Protein 6RK1 (pdb70)

Solvent-accessible surface area: 6864 Å² total; per-residue (Å²): 193,72,117,91,93,41,71,160,97,54,90,31,81,116,90,44,13,68,4,71,15,44,52,55,6,10,149,28,135,86,37,101,101,34,130,29,21,82,58,29,79,81,138,67,56,216,194,74,135,91,87,35,49,161,100,51,92,30,81,121,82,42,5,55,5,74,13,44,56,43,6,12,162,27,130,120,39,104,98,36,125,28,32,73,51,27,86,84,127,80,43,216

B-factor: mean 27.64, std 11.46, range [12.45, 62.62]

GO terms:
  GO:0010468 regulation of gene expression (P, IDA)
  GO:0005576 extracellular region (C, IDA)
  GO:0005737 cytoplasm (C, IDA)
  GO:0005921 gap junction (C, IDA)
  GO:0005737 cytoplasm (C, EXP)
  GO:0002062 chondrocyte differentiation (P, IMP)
  GO:1904057 negative regulation of sensory perception of pain (P, IMP)
  GO:0043025 neuronal cell body (C, IDA)
  GO:0030424 axon (C, IDA)
  GO:0030425 dendrite (C, IDA)
  GO:0031012 extracellular matrix (C, IDA)
  GO:0021549 cerebellum development (P, IEP)
  GO:0008083 growth factor activity (F, TAS)

Organism: Rattus norvegicus (NCBI:txid10116)

Structure (mmCIF, N/CA/C/O backbone):
data_6RK1
#
_entry.id   6RK1
#
_cell.length_a   52.860
_cell.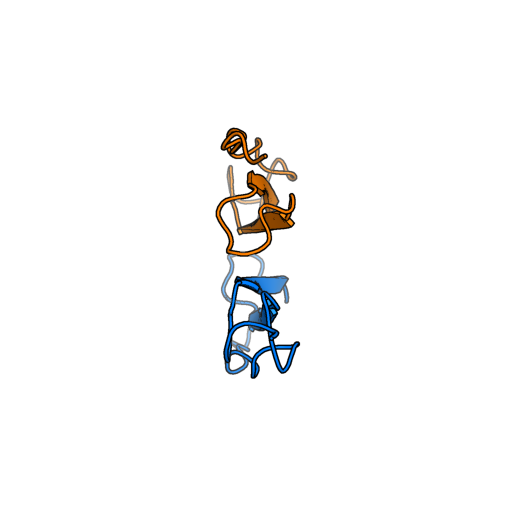length_b   52.860
_cell.length_c   102.390
_cell.angle_alpha   90.00
_cell.angle_beta   90.00
_cell.angle_gamma   120.00
#
_symmetry.space_group_name_H-M   'P 31 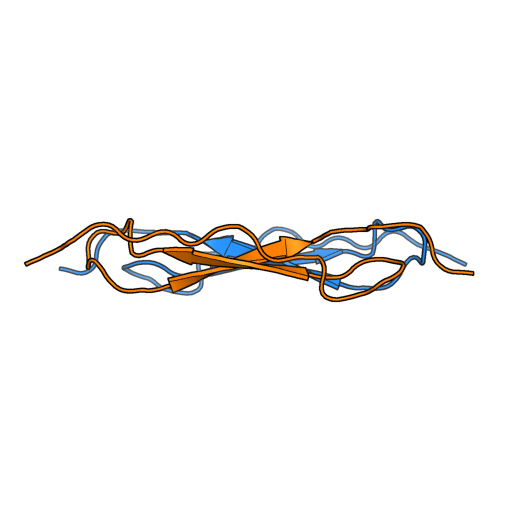2 1'
#
loop_
_entity.id
_entity.type
_entity.pdbx_description
1 polymer 'CCN family member 3'
2 non-polymer GLYCEROL
3 non-polymer 'SODIUM ION'
4 non-polymer 'CHLORIDE ION'
5 water water
#
loop_
_atom_site.group_PDB
_atom_site.id
_atom_site.type_symbol
_atom_site.label_atom_id
_atom_site.label_alt_id
_atom_site.label_comp_id
_atom_site.label_asym_id
_atom_site.label_entity_id
_atom_site.label_seq_id
_atom_site.pdbx_PDB_ins_code
_atom_site.Cartn_x
_atom_site.Cartn_y
_atom_site.Cartn_z
_atom_site.occupancy
_atom_site.B_iso_or_equiv
_atom_site.auth_seq_id
_atom_site.auth_comp_id
_atom_site.auth_asym_id
_atom_site.auth_atom_id
_atom_site.pdbx_PDB_model_num
ATOM 1 N N . ASN A 1 8 ? -2.504 34.177 20.138 1.00 50.10 199 ASN A N 1
ATOM 2 C CA . ASN A 1 8 ? -1.801 33.469 19.077 1.00 46.50 199 ASN A CA 1
ATOM 3 C C . ASN A 1 8 ? -2.701 32.413 18.435 1.00 40.27 199 ASN A C 1
ATOM 4 O O . ASN A 1 8 ? -3.894 32.341 18.732 1.00 43.00 199 ASN A O 1
ATOM 9 N N . CYS A 1 9 ? -2.129 31.602 17.548 1.00 33.09 200 CYS A N 1
ATOM 10 C CA . CYS A 1 9 ? -2.863 30.554 16.849 1.00 25.86 200 CYS A CA 1
ATOM 11 C C . CYS A 1 9 ? -2.256 29.202 17.188 1.00 22.90 200 CYS A C 1
ATOM 12 O O . CYS A 1 9 ? -1.059 28.978 16.964 1.00 24.20 200 CYS A O 1
ATOM 15 N N . ILE A 1 10 ? -3.081 28.306 17.723 1.00 20.49 201 ILE A N 1
ATOM 16 C CA . ILE A 1 10 ? -2.711 26.919 17.971 1.00 20.51 201 ILE A CA 1
ATOM 17 C C . ILE A 1 10 ? -3.607 26.052 17.096 1.00 18.35 201 ILE A C 1
ATOM 18 O O . ILE A 1 10 ? -4.836 26.174 17.154 1.00 18.68 201 ILE A O 1
ATOM 23 N N . GLU A 1 11 ? -2.999 25.194 16.277 1.00 15.67 202 GLU A N 1
ATOM 24 C CA . GLU A 1 11 ? -3.776 24.428 15.310 1.00 16.00 202 GLU A CA 1
ATOM 25 C C . GLU A 1 11 ? -4.748 23.484 16.017 1.00 17.52 202 GLU A C 1
ATOM 26 O O . GLU A 1 11 ? -4.417 22.872 17.038 1.00 16.59 202 GLU A O 1
ATOM 32 N N . GLN A 1 12 ? -5.971 23.405 15.480 1.00 14.41 203 GLN A N 1
ATOM 33 C CA . GLN A 1 12 ? -7.032 22.543 16.008 1.00 15.19 203 GLN A CA 1
ATOM 34 C C . GLN A 1 12 ? -7.793 21.947 14.832 1.00 15.80 203 GLN A C 1
ATOM 35 O O . GLN A 1 12 ? -8.461 22.684 14.096 1.00 15.39 203 GLN A O 1
ATOM 41 N N . THR A 1 13 ? -7.705 20.625 14.658 1.00 13.97 204 THR A N 1
ATOM 42 C CA . THR A 1 13 ? -8.476 19.915 13.639 1.00 13.09 204 THR A CA 1
ATOM 43 C C . THR A 1 13 ? -8.937 18.580 14.211 1.00 14.46 204 THR A C 1
ATOM 44 O O . THR A 1 13 ? -8.114 17.805 14.709 1.00 17.40 204 THR A O 1
ATOM 48 N N . THR A 1 14 ? -10.241 18.315 14.153 1.00 15.02 205 THR A N 1
ATOM 49 C CA . THR A 1 14 ? -10.762 17.036 14.624 1.00 16.57 205 THR A CA 1
ATOM 50 C C . THR A 1 14 ? -10.718 15.989 13.517 1.00 17.19 205 THR A C 1
ATOM 51 O O . THR A 1 14 ? -10.610 16.304 12.330 1.00 15.93 205 THR A O 1
ATOM 55 N N . GLU A 1 15 ? -10.808 14.725 13.931 1.00 17.84 206 GLU A N 1
ATOM 56 C CA . GLU A 1 15 ? -11.026 13.637 12.989 1.00 18.77 206 GLU A CA 1
ATOM 57 C C . GLU A 1 15 ? -12.391 13.775 12.327 1.00 17.15 206 GLU A C 1
ATOM 58 O O . GLU A 1 15 ? -13.361 14.224 12.946 1.00 19.00 206 GLU A O 1
ATOM 64 N N . TRP A 1 16 ? -12.474 13.343 11.068 1.00 16.83 207 TRP A N 1
ATOM 65 C CA . TRP A 1 16 ? -13.775 13.253 10.412 1.00 16.55 207 TRP A CA 1
ATOM 66 C C . TRP A 1 16 ? -14.681 12.293 11.172 1.00 19.42 207 TRP A C 1
ATOM 67 O O . TRP A 1 16 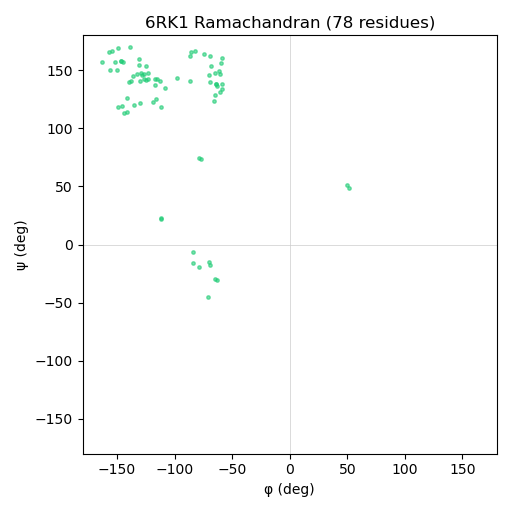? -14.281 11.169 11.502 1.00 20.17 207 TRP A O 1
ATOM 78 N N . SER A 1 17 ? -15.904 12.739 11.449 1.00 17.65 208 SER A N 1
ATOM 79 C CA . SER A 1 17 ? -16.837 11.934 12.220 1.00 18.19 208 SER A CA 1
ATOM 80 C C . SER A 1 17 ? -17.310 10.716 11.426 1.00 20.25 208 SER A C 1
ATOM 81 O O . SER A 1 17 ? -17.196 10.644 10.197 1.00 20.26 208 SER A O 1
ATOM 84 N N . ALA A 1 18 ? -17.850 9.746 12.159 1.00 20.08 209 ALA A N 1
ATOM 85 C CA . ALA A 1 18 ? -18.626 8.686 11.538 1.00 19.80 209 ALA A CA 1
ATOM 86 C C . ALA A 1 18 ? -19.807 9.283 10.778 1.00 19.28 209 ALA A C 1
ATOM 87 O O . ALA A 1 18 ? -20.219 10.425 11.012 1.00 20.93 209 ALA A O 1
ATOM 89 N N . CYS A 1 19 ? -20.354 8.496 9.852 1.00 21.17 210 CYS A N 1
ATOM 90 C CA . CYS A 1 19 ? -21.499 8.951 9.080 1.00 21.75 210 CYS A CA 1
ATOM 91 C C . CYS A 1 19 ? -22.691 9.187 9.997 1.00 23.39 210 CYS A C 1
ATOM 92 O O . CYS A 1 19 ? -22.968 8.395 10.905 1.00 24.08 210 CYS A O 1
ATOM 95 N N . SER A 1 20 ? -23.385 10.306 9.770 1.00 23.72 211 SER A N 1
ATOM 96 C CA . SER A 1 20 ? -24.484 10.693 10.652 1.00 24.21 211 SER A CA 1
ATOM 97 C C . SER A 1 20 ? -25.691 9.770 10.528 1.00 25.91 211 SER A C 1
ATOM 98 O O . SER A 1 20 ? -26.545 9.762 11.424 1.00 27.47 211 SER A O 1
ATOM 101 N N . LYS A 1 21 ? -25.780 8.992 9.451 1.00 26.79 212 LYS A N 1
ATOM 102 C CA . LYS A 1 21 ? -26.917 8.113 9.220 1.00 28.97 212 LYS A CA 1
ATOM 103 C C . LYS A 1 21 ? -26.437 6.683 9.019 1.00 29.28 212 LYS A C 1
ATOM 104 O O . LYS A 1 21 ? -25.403 6.448 8.386 1.00 29.25 212 LYS A O 1
ATOM 110 N N . SER A 1 22 ? -27.200 5.731 9.559 1.00 31.14 213 SER A N 1
ATOM 111 C CA . SER A 1 22 ? -26.846 4.321 9.456 1.00 33.55 213 SER A CA 1
ATOM 112 C C . SER A 1 22 ? -27.191 3.719 8.099 1.00 32.02 213 SER A C 1
ATOM 113 O O . SER A 1 22 ? -26.647 2.665 7.752 1.00 30.40 213 SER A O 1
ATOM 116 N N . CYS A 1 23 ? -28.084 4.349 7.335 1.00 32.06 214 CYS A N 1
ATOM 117 C CA . CYS A 1 23 ? -28.311 3.959 5.949 1.00 33.19 214 CYS A CA 1
ATOM 118 C C . CYS A 1 23 ? -28.653 5.198 5.137 1.00 30.72 214 CYS A C 1
ATOM 119 O O . CYS A 1 23 ? -29.105 6.211 5.675 1.00 31.76 214 CYS A O 1
ATOM 122 N N . GLY A 1 24 ? -28.439 5.102 3.826 1.00 27.84 215 GLY A N 1
ATOM 123 C CA . GLY A 1 24 ? -28.674 6.244 2.969 1.00 28.57 215 GLY A CA 1
ATOM 124 C C . GLY A 1 24 ? -27.580 7.293 3.106 1.00 27.92 215 GLY A C 1
ATOM 125 O O . GLY A 1 24 ? -26.548 7.094 3.751 1.00 23.81 215 GLY A O 1
ATOM 126 N N A MET A 1 25 ? -27.831 8.438 2.478 0.50 28.99 216 MET A N 1
ATOM 127 N N B MET A 1 25 ? -27.830 8.439 2.478 0.50 29.01 216 MET A N 1
ATOM 128 C CA A MET A 1 25 ? -26.855 9.520 2.459 0.50 29.71 216 MET A CA 1
ATOM 129 C CA B MET A 1 25 ? -26.853 9.521 2.457 0.50 29.65 216 MET A CA 1
ATOM 130 C C A MET A 1 25 ? -26.911 10.292 3.773 0.50 28.39 216 MET A C 1
ATOM 131 C C B MET A 1 25 ? -26.909 10.297 3.769 0.50 28.51 216 MET A C 1
ATOM 132 O O A MET A 1 25 ? -27.968 10.803 4.161 0.50 29.80 216 MET A O 1
ATOM 133 O O B MET A 1 25 ? -27.964 10.815 4.152 0.50 30.11 216 MET A O 1
ATOM 142 N N . GLY A 1 26 ? -25.776 10.362 4.461 1.00 23.99 217 GLY A N 1
ATOM 143 C CA . GLY A 1 26 ? -25.643 11.187 5.646 1.00 21.50 217 GLY A CA 1
ATOM 144 C C . GLY A 1 26 ? -24.465 12.114 5.451 1.00 21.36 217 GLY A C 1
ATOM 145 O O . GLY A 1 26 ? -24.014 12.297 4.313 1.00 19.67 217 GLY A O 1
ATOM 146 N N . LEU A 1 27 ? -23.948 12.695 6.539 1.00 20.26 218 LEU A N 1
ATOM 147 C CA . LEU A 1 27 ? -22.779 13.561 6.488 1.00 18.28 218 LEU A CA 1
ATOM 148 C C . LEU A 1 27 ? -21.721 13.086 7.470 1.00 18.39 218 LEU A C 1
ATOM 149 O O . LEU A 1 27 ? -22.030 12.565 8.546 1.00 19.13 218 LEU A O 1
ATOM 154 N N . SER A 1 28 ? -20.466 13.282 7.080 1.00 16.77 219 SER A N 1
ATOM 155 C CA . SER A 1 28 ? -19.320 13.196 7.968 1.00 15.88 219 SER A CA 1
ATOM 156 C C . SER A 1 28 ? -18.805 14.612 8.190 1.00 16.44 219 SER A C 1
ATOM 157 O O . SER A 1 28 ? -18.708 15.394 7.240 1.00 17.76 219 SER A O 1
ATOM 160 N N . THR A 1 29 ? -18.504 14.953 9.446 1.00 16.85 220 THR A N 1
ATOM 161 C CA . THR A 1 29 ? -18.221 16.333 9.832 1.00 17.58 220 THR A CA 1
ATOM 162 C C . THR A 1 29 ? -16.929 16.416 10.635 1.00 14.93 220 THR A C 1
ATOM 163 O O . THR A 1 29 ? -16.653 15.549 11.472 1.00 17.25 220 THR A O 1
ATOM 167 N N . ARG A 1 30 ? -16.138 17.461 10.386 1.00 14.26 221 ARG A N 1
ATOM 168 C CA . ARG A 1 30 ? -15.025 17.803 11.264 1.00 14.18 221 ARG A CA 1
ATOM 169 C C . ARG A 1 30 ? -14.988 19.318 11.423 1.00 15.55 221 ARG A C 1
ATOM 170 O O . ARG A 1 30 ? -15.712 20.051 10.740 1.00 16.09 221 ARG A O 1
ATOM 178 N N . VAL A 1 31 ? -14.166 19.791 12.357 1.00 14.10 222 VAL A N 1
ATOM 179 C CA . VAL A 1 31 ? -13.913 21.222 12.490 1.00 13.12 222 VAL A CA 1
ATOM 180 C C . VAL A 1 31 ? -12.412 21.467 12.414 1.00 14.76 222 VAL A C 1
ATOM 181 O O . VAL A 1 31 ? -11.604 20.598 12.762 1.00 15.57 222 VAL A O 1
ATOM 185 N N . THR A 1 32 ? -12.044 22.672 11.973 1.00 14.39 223 THR A N 1
ATOM 186 C CA . THR A 1 32 ? -10.639 23.022 11.786 1.00 13.08 223 THR A CA 1
ATOM 187 C C . THR A 1 32 ? -10.475 24.535 11.867 1.00 14.10 223 THR A C 1
ATOM 188 O O . THR A 1 32 ? -11.393 25.287 11.532 1.00 17.75 223 THR A O 1
ATOM 192 N N . ASN A 1 33 ? -9.300 24.979 12.329 1.00 13.86 224 ASN A N 1
ATOM 193 C CA . ASN A 1 33 ? -8.924 26.388 12.227 1.00 14.27 224 ASN A CA 1
ATOM 194 C C . ASN A 1 33 ? -7.775 26.619 11.247 1.00 14.62 224 ASN A C 1
ATOM 195 O O . ASN A 1 33 ? -7.088 27.640 11.341 1.00 15.32 224 ASN A O 1
ATOM 200 N N . ARG A 1 34 ? -7.569 25.704 10.297 1.00 14.22 225 ARG A N 1
ATOM 201 C CA . ARG A 1 34 ? -6.499 25.816 9.298 1.00 15.54 225 ARG A CA 1
ATOM 202 C C . ARG A 1 34 ? -6.919 26.794 8.198 1.00 15.54 225 ARG A C 1
ATOM 203 O O . ARG A 1 34 ? -7.267 26.420 7.074 1.00 16.96 225 ARG A O 1
ATOM 211 N N . ASN A 1 35 ? -6.886 28.073 8.550 1.00 14.89 226 ASN A N 1
ATOM 212 C CA . ASN A 1 35 ? -7.211 29.152 7.627 1.00 13.98 226 ASN A CA 1
ATOM 213 C C . ASN A 1 35 ? -6.485 30.403 8.102 1.00 14.90 226 ASN A C 1
ATOM 214 O O . ASN A 1 35 ? -5.994 30.460 9.230 1.00 16.63 226 ASN A O 1
ATOM 219 N N . LEU A 1 36 ? -6.438 31.423 7.235 1.00 15.71 227 LEU A N 1
ATOM 220 C CA . LEU A 1 36 ? -5.574 32.574 7.509 1.00 16.34 227 LEU A CA 1
ATOM 221 C C . LEU A 1 36 ? -5.986 33.327 8.768 1.00 17.60 227 LEU A C 1
ATOM 222 O O . LEU A 1 36 ? -5.132 33.927 9.431 1.00 19.05 227 LEU A O 1
ATOM 227 N N . GLN A 1 37 ? -7.275 33.332 9.104 1.00 17.24 228 GLN A N 1
ATOM 228 C CA A GLN A 1 37 ? -7.725 34.003 10.315 0.50 19.63 228 GLN A CA 1
ATOM 229 C CA B GLN A 1 37 ? -7.771 33.985 10.308 0.50 19.42 228 GLN A CA 1
ATOM 230 C C . GLN A 1 37 ? -7.652 33.114 11.550 1.00 17.33 228 GLN A C 1
ATOM 231 O O . GLN A 1 37 ? -7.940 33.593 12.656 1.00 20.60 228 GLN A O 1
ATOM 242 N N . CYS A 1 38 ? -7.252 31.854 11.391 1.00 16.07 229 CYS A N 1
ATOM 243 C CA . CYS A 1 38 ? -7.162 30.888 12.487 1.00 17.85 229 CYS A CA 1
ATOM 244 C C . CYS A 1 38 ? -8.454 30.857 13.305 1.00 18.35 229 CYS A C 1
ATOM 245 O O . CYS A 1 38 ? -8.452 30.968 14.530 1.00 20.99 229 CYS A O 1
ATOM 248 N N . GLU A 1 39 ? -9.576 30.711 12.606 1.00 18.18 230 GLU A N 1
ATOM 249 C CA . GLU A 1 39 ? -10.888 30.620 13.231 1.00 19.65 230 GLU A CA 1
ATOM 250 C C . GLU A 1 39 ? -11.492 29.248 12.969 1.00 17.69 230 GLU A C 1
ATOM 251 O O . GLU A 1 39 ? -11.328 28.685 11.879 1.00 17.93 230 GLU A O 1
ATOM 257 N N . MET A 1 40 ? -12.197 28.709 13.964 1.00 17.00 231 MET A N 1
ATOM 258 C CA . MET A 1 40 ? -12.832 27.411 13.787 1.00 15.55 231 MET A CA 1
ATOM 259 C C . MET A 1 40 ? -13.920 27.492 12.724 1.00 16.70 231 MET A C 1
ATOM 260 O O . MET A 1 40 ? -14.793 28.365 12.774 1.00 18.60 231 MET A O 1
ATOM 265 N N . VAL A 1 41 ? -13.860 26.577 11.755 1.00 15.01 232 VAL A N 1
ATOM 266 C CA . VAL A 1 41 ? -14.922 26.404 10.772 1.00 14.88 232 VAL A CA 1
ATOM 267 C C . VAL A 1 41 ? -15.265 24.922 10.687 1.00 16.00 232 VAL A C 1
ATOM 268 O O . VAL A 1 41 ? -14.478 24.056 11.072 1.00 17.72 232 VAL A O 1
ATOM 272 N N . LYS A 1 42 ? -16.461 24.642 10.174 1.00 18.61 233 LYS A N 1
ATOM 273 C CA . LYS A 1 42 ? -16.953 23.283 9.977 1.00 18.24 233 LYS A CA 1
ATOM 274 C C . LYS A 1 42 ? -16.729 22.847 8.529 1.00 17.39 233 LYS A C 1
ATOM 275 O O . LYS A 1 42 ? -16.841 23.658 7.601 1.00 18.04 233 LYS A O 1
ATOM 281 N N . GLN A 1 43 ? -16.388 21.567 8.341 1.00 15.34 234 GLN A N 1
ATOM 282 C CA . GLN A 1 43 ? -16.393 20.922 7.032 1.00 15.00 234 GLN A CA 1
ATOM 283 C C . GLN A 1 43 ? -17.298 19.702 7.073 1.00 13.88 234 GLN A C 1
ATOM 284 O O . GLN A 1 43 ? -17.323 18.981 8.075 1.00 15.54 234 GLN A O 1
ATOM 290 N N . THR A 1 44 ? -18.029 19.461 5.973 1.00 14.55 235 THR A N 1
ATOM 291 C CA . THR A 1 44 ? -18.934 18.320 5.872 1.00 15.66 235 THR A CA 1
ATOM 292 C C . THR A 1 44 ? -18.784 17.647 4.512 1.00 15.89 235 THR A C 1
ATOM 293 O O . THR A 1 44 ? -18.557 18.310 3.491 1.00 16.35 235 THR A O 1
ATOM 297 N N . ARG A 1 45 ? -18.920 16.316 4.505 1.00 16.31 236 ARG A N 1
AT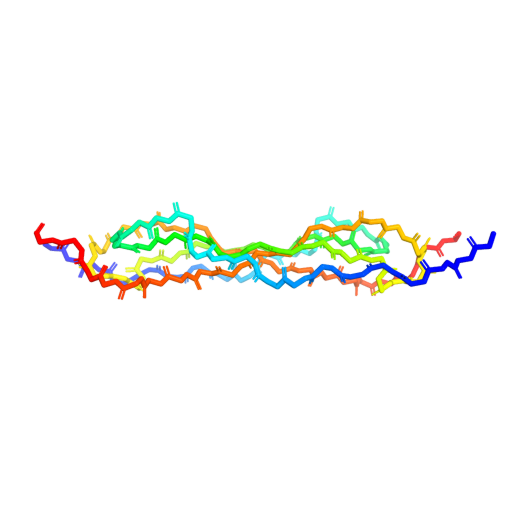OM 298 C CA . ARG A 1 45 ? -18.889 15.526 3.280 1.00 15.22 236 ARG A CA 1
ATOM 299 C C . ARG A 1 45 ? -19.977 14.468 3.326 1.00 16.77 236 ARG A C 1
ATOM 300 O O . ARG A 1 45 ? -20.203 13.847 4.372 1.00 18.55 236 ARG A O 1
ATOM 308 N N . LEU A 1 46 ? -20.623 14.243 2.183 1.00 16.46 237 LEU A N 1
ATOM 309 C CA . LEU A 1 46 ? -21.607 13.170 2.074 1.00 17.44 237 LEU A CA 1
ATOM 310 C C . LEU A 1 46 ? -20.953 11.818 2.327 1.00 17.81 237 LEU A C 1
ATOM 311 O O . LEU A 1 46 ? -19.770 11.613 2.044 1.00 20.32 237 LEU A O 1
ATOM 316 N N . CYS A 1 47 ? -21.739 10.893 2.877 1.00 19.16 238 CYS A N 1
ATOM 317 C CA . CYS A 1 47 ? -21.282 9.545 3.180 1.00 18.67 238 CYS A CA 1
ATOM 318 C C . CYS A 1 47 ? -22.477 8.603 3.120 1.00 18.40 238 CYS A C 1
ATOM 319 O O . CYS A 1 47 ? -23.627 9.023 3.268 1.00 19.48 238 CYS A O 1
ATOM 322 N N . MET A 1 48 ? -22.193 7.321 2.891 1.00 17.45 239 MET A N 1
ATOM 323 C CA . MET A 1 48 ? -23.232 6.295 2.946 1.00 17.36 239 MET A CA 1
ATOM 324 C C . MET A 1 48 ? -22.624 5.015 3.498 1.00 17.48 239 MET A C 1
ATOM 325 O O . MET A 1 48 ? -21.691 4.467 2.903 1.00 19.44 239 MET A O 1
ATOM 330 N N . VAL A 1 49 ? -23.151 4.543 4.630 1.00 17.72 240 VAL A N 1
ATOM 331 C CA . VAL A 1 49 ? -22.697 3.272 5.195 1.00 17.76 240 VAL A CA 1
ATOM 332 C C . VAL A 1 49 ? -23.211 2.113 4.352 1.00 19.02 240 VAL A C 1
ATOM 333 O O . VAL A 1 49 ? -22.467 1.180 4.020 1.00 21.26 240 VAL A O 1
ATOM 337 N N A ARG A 1 50 ? -24.496 2.155 4.017 0.50 18.37 241 ARG A N 1
ATOM 338 N N B ARG A 1 50 ? -24.493 2.152 4.009 0.50 17.74 241 ARG A N 1
ATOM 339 C CA A ARG A 1 50 ? -25.167 1.205 3.143 0.50 18.95 241 ARG A CA 1
ATOM 340 C CA B ARG A 1 50 ? -25.133 1.212 3.101 0.50 17.99 241 ARG A CA 1
ATOM 341 C C A ARG A 1 50 ? -26.449 1.862 2.653 0.50 18.92 241 ARG A C 1
ATOM 342 C C B ARG A 1 50 ? -26.467 1.812 2.683 0.50 18.53 241 ARG A C 1
ATOM 343 O O A ARG A 1 50 ? -26.910 2.839 3.256 0.50 19.82 241 ARG A O 1
ATOM 344 O O B ARG A 1 50 ? -26.985 2.702 3.368 0.50 20.46 241 ARG A O 1
ATOM 359 N N . PRO A 1 51 ? -27.033 1.383 1.558 1.00 20.00 242 PRO A N 1
ATOM 360 C CA . PRO A 1 51 ? -28.338 1.910 1.151 1.00 19.54 242 PRO A CA 1
ATOM 361 C C . PRO A 1 51 ? -29.412 1.482 2.138 1.00 22.13 242 PRO A C 1
ATOM 362 O O . PRO A 1 51 ? -29.343 0.409 2.742 1.00 24.10 242 PRO A O 1
ATOM 366 N N . CYS A 1 52 ? -30.408 2.339 2.316 1.00 25.47 243 CYS A N 1
ATOM 367 C CA . CYS A 1 52 ? -31.592 1.899 3.039 1.00 29.23 243 CYS A CA 1
ATOM 368 C C . CYS A 1 52 ? -32.343 0.883 2.192 1.00 33.62 243 CYS A C 1
ATOM 369 O O . CYS A 1 52 ? -32.442 1.025 0.970 1.00 33.47 243 CYS A O 1
ATOM 372 N N . GLU A 1 53 ? -32.854 -0.159 2.835 1.00 35.13 244 GLU A N 1
ATOM 373 C CA . GLU A 1 53 ? -33.640 -1.141 2.100 1.00 38.21 244 GLU A CA 1
ATOM 374 C C . GLU A 1 53 ? -34.988 -0.529 1.740 1.00 40.08 244 GLU A C 1
ATOM 375 O O . GLU A 1 53 ? -35.392 0.480 2.322 1.00 42.58 244 GLU A O 1
ATOM 381 N N . ASN B 1 8 ? -39.363 7.603 -11.460 1.00 46.98 199 ASN B N 1
ATOM 382 C CA . ASN B 1 8 ? -38.978 8.557 -12.490 1.00 45.04 199 ASN B CA 1
ATOM 383 C C . ASN B 1 8 ? -37.922 9.512 -11.954 1.00 38.04 199 ASN B C 1
ATOM 384 O O . ASN B 1 8 ? -38.184 10.285 -11.028 1.00 41.79 199 ASN B O 1
ATOM 389 N N . CYS B 1 9 ? -36.730 9.463 -12.542 1.00 29.18 200 CYS B N 1
ATOM 390 C CA . CYS B 1 9 ? -35.601 10.265 -12.083 1.00 24.85 200 CYS B CA 1
ATOM 391 C C . CYS B 1 9 ? -34.977 10.986 -13.267 1.00 23.45 200 CYS B C 1
ATOM 392 O O . CYS B 1 9 ? -34.533 10.341 -14.222 1.00 24.95 200 CYS B O 1
ATOM 395 N N . ILE B 1 10 ? -34.935 12.315 -13.203 1.00 25.18 201 ILE B N 1
ATOM 396 C CA . ILE B 1 10 ? -34.203 13.130 -14.165 1.00 26.57 201 ILE B CA 1
ATOM 397 C C . ILE B 1 10 ? -33.032 13.757 -13.424 1.00 24.19 201 ILE B C 1
ATOM 398 O O . ILE B 1 10 ? -33.238 14.526 -12.477 1.00 24.90 201 ILE B O 1
ATOM 403 N N . GLU B 1 11 ? -31.809 13.433 -13.846 1.00 21.78 202 GLU B N 1
ATOM 404 C CA . GLU B 1 11 ? -30.634 13.960 -13.155 1.00 22.68 202 GLU B CA 1
ATOM 405 C C . GLU B 1 11 ? -30.625 15.483 -13.169 1.00 23.61 202 GLU B C 1
ATOM 406 O O . GLU B 1 11 ? -30.934 16.124 -14.180 1.00 23.98 202 GLU B O 1
ATOM 412 N N . GLN B 1 12 ? -30.265 16.060 -12.028 1.00 22.93 203 GLN B N 1
ATOM 413 C CA . GLN B 1 12 ? -30.203 17.510 -11.885 1.00 25.65 203 GLN B CA 1
ATOM 414 C C . GLN B 1 12 ? -29.109 17.841 -10.886 1.00 25.23 203 GLN B C 1
ATOM 415 O O . GLN B 1 12 ? -29.191 17.427 -9.726 1.00 23.58 203 GLN B O 1
ATOM 421 N N . THR B 1 13 ? -28.089 18.569 -11.341 1.00 25.41 204 THR B N 1
ATOM 422 C CA . THR B 1 13 ? -27.015 19.069 -10.485 1.00 25.22 204 THR B CA 1
ATOM 423 C C . THR B 1 13 ? -26.754 20.519 -10.863 1.00 26.68 204 THR B C 1
ATOM 424 O O . THR B 1 13 ? -26.423 20.813 -12.018 1.00 29.24 204 THR B O 1
ATOM 428 N N . THR B 1 14 ? -26.914 21.422 -9.902 1.00 25.99 205 THR B N 1
ATOM 429 C CA . THR B 1 14 ? -26.735 22.830 -10.208 1.00 27.40 205 THR B CA 1
ATOM 430 C C . THR B 1 14 ? -25.256 23.199 -10.174 1.00 29.45 205 THR B C 1
ATOM 431 O O . THR B 1 14 ? -24.407 22.444 -9.687 1.00 29.66 205 THR B O 1
ATOM 435 N N . GLU B 1 15 ? -24.958 24.384 -10.702 1.00 30.64 206 GLU B N 1
ATOM 436 C CA . GLU B 1 15 ? -23.610 24.925 -10.637 1.00 32.37 206 GLU B CA 1
ATOM 437 C C . GLU B 1 15 ? -23.256 25.317 -9.210 1.00 31.45 206 GLU B C 1
ATOM 438 O O . GLU B 1 15 ? -24.108 25.760 -8.435 1.00 33.54 206 GLU B O 1
ATOM 444 N N . TRP B 1 16 ? -21.981 25.147 -8.869 1.00 30.33 207 TRP B N 1
ATOM 445 C CA . TRP B 1 16 ? -21.477 25.628 -7.589 1.00 30.10 207 TRP B CA 1
ATOM 446 C C . TRP B 1 16 ? -21.684 27.132 -7.481 1.00 32.57 207 TRP B C 1
ATOM 447 O O . TRP B 1 16 ? -21.390 27.881 -8.417 1.00 33.61 207 TRP B O 1
ATOM 458 N N . SER B 1 17 ? -22.200 27.575 -6.337 1.00 32.62 208 SER B N 1
ATOM 459 C CA . SER B 1 17 ? -22.523 28.982 -6.170 1.00 33.05 208 SER B CA 1
ATOM 460 C C . SER B 1 17 ? -21.260 29.809 -5.972 1.00 31.79 208 SER B C 1
ATOM 461 O O . SER B 1 17 ? -20.180 29.292 -5.670 1.00 31.63 208 SER B O 1
ATOM 464 N N . ALA B 1 18 ? -21.410 31.120 -6.147 1.00 31.30 209 ALA B N 1
ATOM 465 C CA . ALA B 1 18 ? -20.374 32.040 -5.710 1.00 30.54 209 ALA B CA 1
ATOM 466 C C . ALA B 1 18 ? -20.158 31.905 -4.207 1.00 30.27 209 ALA B C 1
ATOM 467 O O . ALA B 1 18 ? -21.035 31.464 -3.459 1.00 30.57 209 ALA B O 1
ATOM 469 N N . CYS B 1 19 ? -18.963 32.288 -3.766 1.00 29.09 210 CYS B N 1
ATOM 470 C CA . CYS B 1 19 ? -18.623 32.193 -2.354 1.00 27.92 210 CYS B CA 1
ATOM 471 C C . CYS B 1 19 ? -19.521 33.106 -1.523 1.00 28.00 210 CYS B C 1
ATOM 472 O O . CYS B 1 19 ? -19.805 34.243 -1.907 1.00 30.14 210 CYS B O 1
ATOM 475 N N . SER B 1 20 ? -19.973 32.597 -0.373 1.00 29.55 211 SER B N 1
ATOM 476 C CA . SER B 1 20 ? -20.902 33.348 0.469 1.00 31.75 211 SER B CA 1
ATOM 477 C C . SER B 1 20 ? -20.264 34.560 1.134 1.00 31.79 211 SER B C 1
ATOM 478 O O . SER B 1 20 ? -20.990 35.417 1.652 1.00 31.26 211 SER B O 1
ATOM 481 N N . LYS B 1 21 ? -18.937 34.651 1.150 1.00 29.84 212 LYS B N 1
ATOM 482 C CA . LYS B 1 21 ? -18.250 35.768 1.780 1.00 32.03 212 LYS B CA 1
ATOM 483 C C . LYS B 1 21 ? -17.258 36.370 0.798 1.00 32.75 212 LYS B C 1
ATOM 484 O O . LYS B 1 21 ? -16.654 35.657 -0.007 1.00 34.50 212 LYS B O 1
ATOM 490 N N . SER B 1 22 ? -17.090 37.697 0.879 1.00 32.74 213 SER B N 1
ATOM 491 C CA . SER B 1 22 ? -16.212 38.397 -0.051 1.00 33.28 213 SER B CA 1
ATOM 492 C C . SER B 1 22 ? -14.748 38.375 0.378 1.00 32.76 213 SER B C 1
ATOM 493 O O . SER B 1 22 ? -13.875 38.675 -0.445 1.00 32.27 213 SER B O 1
ATOM 496 N N . CYS B 1 23 ? -14.458 38.041 1.635 1.00 30.77 214 CYS B N 1
ATOM 497 C CA . CYS B 1 23 ? -13.089 37.768 2.055 1.00 28.17 214 CYS B CA 1
ATOM 498 C C . CYS B 1 23 ? -13.116 36.662 3.099 1.00 26.21 214 CYS B C 1
ATOM 499 O O . CYS B 1 23 ? -14.133 36.431 3.760 1.00 29.22 214 CYS B O 1
ATOM 502 N N . GLY B 1 24 ? -11.983 35.977 3.245 1.00 21.84 215 GLY B N 1
ATOM 503 C CA . GLY B 1 24 ? -11.904 34.907 4.219 1.00 21.19 215 GLY B CA 1
ATOM 504 C C . GLY B 1 24 ? -12.696 33.679 3.791 1.00 21.13 215 GLY B C 1
ATOM 505 O O . GLY B 1 24 ? -13.151 33.549 2.653 1.00 22.21 215 GLY B O 1
ATOM 506 N N A MET B 1 25 ? -12.858 32.763 4.745 0.50 22.81 216 MET B N 1
ATOM 507 N N B MET B 1 25 ? -12.859 32.764 4.746 0.50 22.88 216 MET B N 1
ATOM 508 C CA A MET B 1 25 ? -13.520 31.492 4.474 0.50 24.96 216 MET B CA 1
ATOM 509 C CA B MET B 1 25 ? -13.523 31.493 4.479 0.50 25.07 216 MET B CA 1
ATOM 510 C C A MET B 1 25 ? -15.029 31.692 4.398 0.50 25.34 216 MET B C 1
ATOM 511 C C B MET B 1 25 ? -15.031 31.696 4.398 0.50 25.38 216 MET B C 1
ATOM 512 O O A MET B 1 25 ? -15.653 32.158 5.358 0.50 27.73 216 MET B O 1
ATOM 513 O O B MET B 1 25 ? -15.656 32.168 5.354 0.50 27.71 216 MET B O 1
ATOM 522 N N . GLY B 1 26 ? -15.611 31.340 3.256 1.00 22.12 217 GLY B N 1
ATOM 523 C CA . GLY B 1 26 ? -17.050 31.313 3.100 1.00 21.03 217 GLY B CA 1
ATOM 524 C C . GLY B 1 26 ? -17.464 29.938 2.619 1.00 20.69 217 GLY B C 1
ATOM 525 O O . GLY B 1 26 ? -16.680 28.990 2.732 1.00 20.47 217 GLY B O 1
ATOM 526 N N . LEU B 1 27 ? -18.679 29.813 2.076 1.00 23.64 218 LEU B N 1
ATOM 527 C CA . LEU B 1 27 ? -19.199 28.550 1.569 1.00 24.22 218 LEU B CA 1
ATOM 528 C C . LEU B 1 27 ? -19.684 28.704 0.135 1.00 23.80 218 LEU B C 1
ATOM 529 O O . LEU B 1 27 ? -20.261 29.733 -0.235 1.00 25.59 218 LEU B O 1
ATOM 534 N N . SER B 1 28 ? -19.456 27.664 -0.662 1.00 22.36 219 SER B N 1
ATOM 535 C CA . SER B 1 28 ? -20.036 27.523 -1.986 1.00 22.50 219 SER B CA 1
ATOM 536 C C . SER B 1 28 ? -20.919 26.286 -1.960 1.00 22.68 219 SER B C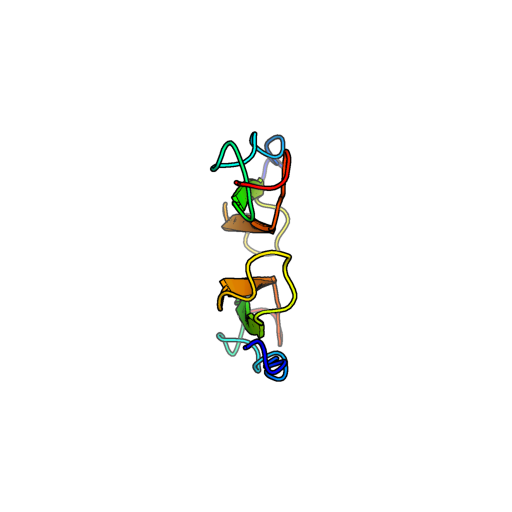 1
ATOM 537 O O . SER B 1 28 ? -20.535 25.266 -1.381 1.00 24.63 219 SER B O 1
ATOM 540 N N . THR B 1 29 ? -22.107 26.380 -2.555 1.00 23.06 220 THR B N 1
ATOM 541 C CA . THR B 1 29 ? -23.096 25.308 -2.456 1.00 22.63 220 THR B CA 1
ATOM 542 C C . THR B 1 29 ? -23.655 24.925 -3.820 1.00 22.19 220 THR B C 1
ATOM 543 O O . THR B 1 29 ? -23.677 25.725 -4.760 1.00 23.84 220 THR B O 1
ATOM 547 N N . ARG B 1 30 ? -24.124 23.683 -3.909 1.00 21.42 221 ARG B N 1
ATOM 548 C CA . ARG B 1 30 ? -24.925 23.235 -5.039 1.00 21.05 221 ARG B CA 1
ATOM 549 C C . ARG B 1 30 ? -25.891 22.173 -4.538 1.00 21.99 221 ARG B C 1
ATOM 550 O O . ARG B 1 30 ? -25.785 21.695 -3.405 1.00 21.34 221 ARG B O 1
ATOM 558 N N . VAL B 1 31 ? -26.846 21.811 -5.391 1.00 21.39 222 VAL B N 1
ATOM 559 C CA . VAL B 1 31 ? -27.769 20.724 -5.087 1.00 22.07 222 VAL B CA 1
ATOM 560 C C . VAL B 1 31 ? -27.688 19.684 -6.196 1.00 22.94 222 VAL B C 1
ATOM 561 O O . VAL B 1 31 ? -27.440 20.005 -7.364 1.00 23.11 222 VA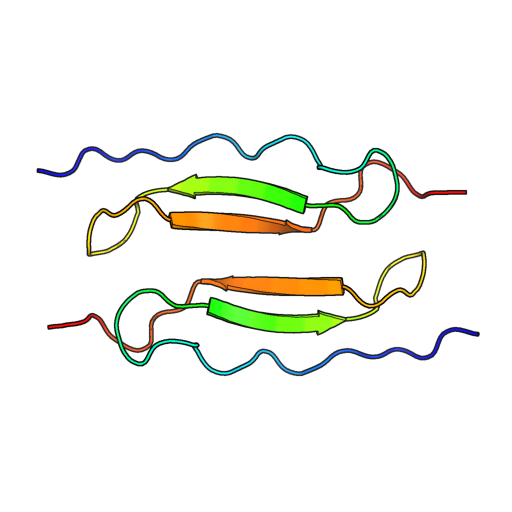L B O 1
ATOM 565 N N . THR B 1 32 ? -27.894 18.423 -5.817 1.00 21.02 223 THR B N 1
ATOM 566 C CA . THR B 1 32 ? -27.792 17.301 -6.743 1.00 18.58 223 THR B CA 1
ATOM 567 C C . THR B 1 32 ? -28.738 16.199 -6.293 1.00 18.77 223 THR B C 1
ATOM 568 O O . THR B 1 32 ? -29.015 16.050 -5.099 1.00 21.38 223 THR B O 1
ATOM 572 N N . ASN B 1 33 ? -29.241 15.430 -7.260 1.00 20.26 224 ASN B N 1
ATOM 573 C CA . ASN B 1 33 ? -29.981 14.213 -6.949 1.00 20.60 224 ASN B CA 1
ATOM 574 C C . ASN B 1 33 ? -29.220 12.954 -7.367 1.00 17.77 224 ASN B C 1
ATOM 575 O O . ASN B 1 33 ? -29.832 11.895 -7.537 1.00 19.77 224 ASN B O 1
ATOM 580 N N . ARG B 1 34 ? -27.890 13.039 -7.513 1.00 16.91 225 ARG B N 1
ATOM 581 C CA . ARG B 1 34 ? -27.071 11.874 -7.878 1.00 17.05 225 ARG B CA 1
ATOM 582 C C . ARG B 1 34 ? -26.891 10.973 -6.654 1.00 19.27 225 ARG B C 1
ATOM 583 O O . ARG B 1 34 ? -25.831 10.910 -6.025 1.00 18.31 225 ARG B O 1
ATOM 591 N N . ASN B 1 35 ? -27.969 10.270 -6.313 1.00 19.32 226 ASN B N 1
ATOM 592 C CA . ASN B 1 35 ? -27.978 9.348 -5.182 1.00 18.16 226 ASN B CA 1
ATOM 593 C C . ASN B 1 35 ? -29.095 8.335 -5.400 1.00 16.77 226 ASN B C 1
ATOM 594 O O . ASN B 1 35 ? -29.971 8.528 -6.247 1.00 18.33 226 ASN B O 1
ATOM 599 N N . LEU B 1 36 ? -29.056 7.247 -4.625 1.00 17.14 227 LEU B N 1
ATOM 600 C CA . LEU B 1 36 ? -29.902 6.098 -4.940 1.00 17.37 227 LEU B CA 1
ATOM 601 C C . LEU B 1 36 ? -31.387 6.416 -4.822 1.00 21.64 227 LEU B C 1
ATOM 602 O O . LEU B 1 36 ? -32.205 5.813 -5.530 1.00 23.15 227 LEU B O 1
ATOM 607 N N . GLN B 1 37 ? -31.756 7.351 -3.948 1.00 20.55 228 GLN B N 1
ATOM 608 C CA . GLN B 1 37 ? -33.149 7.761 -3.806 1.00 25.94 228 GLN B CA 1
ATOM 609 C C . GLN B 1 37 ? -33.575 8.813 -4.821 1.00 23.31 228 GLN B C 1
ATOM 610 O O . GLN B 1 37 ? -34.764 9.157 -4.863 1.00 23.65 228 GLN B O 1
ATOM 616 N N . CYS B 1 38 ? -32.643 9.331 -5.622 1.00 22.10 229 CYS B N 1
ATOM 617 C CA . CYS B 1 38 ? -32.909 10.427 -6.556 1.00 21.95 229 CYS B CA 1
ATOM 618 C C . CYS B 1 38 ? -33.578 11.595 -5.837 1.00 23.19 229 CYS B C 1
ATOM 619 O O . CYS B 1 38 ? -34.600 12.128 -6.273 1.00 27.03 229 CYS B O 1
ATOM 622 N N . GLU B 1 39 ? -33.001 11.982 -4.703 1.00 24.24 23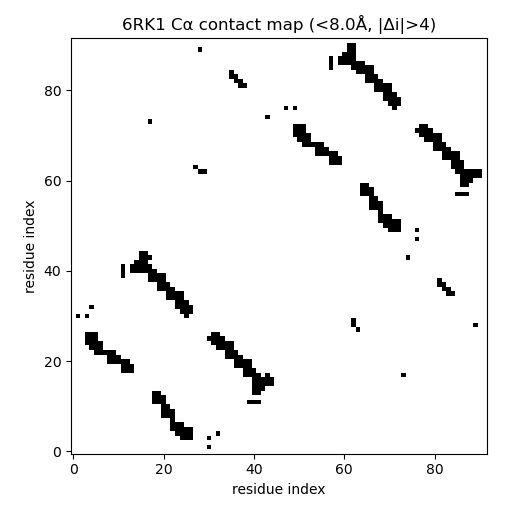0 GLU B N 1
ATOM 623 C CA . GLU B 1 39 ? -33.506 13.099 -3.920 1.00 26.63 230 GLU B CA 1
ATOM 624 C C . GLU B 1 39 ? -32.515 14.249 -3.954 1.00 24.31 230 GLU B C 1
ATOM 625 O O . GLU B 1 39 ? -31.299 14.036 -3.899 1.00 24.64 230 GLU B O 1
ATOM 631 N N . MET B 1 40 ? -33.042 15.466 -4.049 1.00 23.63 231 MET B N 1
ATOM 632 C CA . MET B 1 40 ? -32.191 16.646 -4.032 1.00 23.32 231 MET B CA 1
ATOM 633 C C . MET B 1 40 ? -31.513 16.772 -2.675 1.00 24.15 231 MET B C 1
ATOM 634 O O . MET B 1 40 ? -32.182 16.805 -1.635 1.00 26.75 231 MET B O 1
ATOM 639 N N . VAL B 1 41 ? -30.183 16.821 -2.682 1.00 22.75 232 VAL B N 1
ATOM 640 C CA . VAL B 1 41 ? -29.408 17.052 -1.472 1.00 24.02 232 VAL B CA 1
ATOM 641 C C . VAL B 1 41 ? -28.415 18.175 -1.732 1.00 23.45 232 VAL B C 1
ATOM 642 O O . VAL B 1 41 ? -27.923 18.351 -2.851 1.00 24.73 232 VAL B O 1
ATOM 646 N N . LYS B 1 42 ? -28.121 18.941 -0.688 1.00 22.50 233 LYS B N 1
ATOM 647 C CA . LYS B 1 42 ? -27.167 20.033 -0.786 1.00 23.33 233 LYS B CA 1
ATOM 648 C C . LYS B 1 42 ? -25.748 19.528 -0.540 1.00 22.87 233 LYS B C 1
ATOM 649 O O . LYS B 1 42 ? -25.521 18.661 0.309 1.00 25.67 233 LYS B O 1
ATOM 655 N N . GLN B 1 43 ? -24.803 20.053 -1.312 1.00 19.69 234 GLN B N 1
ATOM 656 C CA . GLN B 1 43 ? -23.375 19.898 -1.055 1.00 17.36 234 GLN B CA 1
ATOM 657 C C . GLN B 1 43 ? -22.770 21.270 -0.793 1.00 19.10 234 GLN B C 1
ATOM 658 O O . GLN B 1 43 ? -23.152 22.252 -1.437 1.00 21.13 234 GLN B O 1
ATOM 664 N N . THR B 1 44 ? -21.820 21.339 0.138 1.00 18.71 235 THR B N 1
ATOM 665 C CA . THR B 1 44 ? -21.184 22.597 0.507 1.00 16.88 235 THR B CA 1
ATOM 666 C C . THR B 1 44 ? -19.670 22.423 0.543 1.00 17.85 235 THR B C 1
ATOM 667 O O . THR B 1 44 ? -19.158 21.355 0.890 1.00 17.32 235 THR B O 1
ATOM 671 N N . ARG B 1 45 ? -18.954 23.486 0.180 1.00 16.41 236 ARG B N 1
ATOM 672 C CA . ARG B 1 45 ? -17.494 23.500 0.207 1.00 16.80 236 ARG B CA 1
ATOM 673 C C . ARG B 1 45 ? -16.993 24.841 0.721 1.00 17.19 236 ARG B C 1
ATOM 674 O O . ARG B 1 45 ? -17.532 25.890 0.357 1.00 20.14 236 ARG B O 1
ATOM 682 N N . LEU B 1 46 ? -15.948 24.805 1.550 1.00 16.94 237 LEU B N 1
ATOM 683 C CA . LEU B 1 46 ? -15.249 26.034 1.915 1.00 17.81 237 LEU B CA 1
ATOM 684 C C . LEU B 1 46 ? -14.671 26.709 0.676 1.00 19.04 237 LEU B C 1
ATOM 685 O O . LEU B 1 46 ? -14.245 26.048 -0.273 1.00 20.12 237 LEU B O 1
ATOM 690 N N . CYS B 1 47 ? -14.643 28.044 0.698 1.00 18.09 238 CYS B N 1
ATOM 691 C CA . CYS B 1 47 ? -14.078 28.832 -0.389 1.00 17.66 238 CYS B CA 1
ATOM 692 C C . CYS B 1 47 ? -13.445 30.083 0.199 1.00 16.49 238 CYS B C 1
ATOM 693 O O . CYS B 1 47 ? -13.797 30.513 1.299 1.00 19.80 238 CYS B O 1
ATOM 696 N N . MET B 1 48 ? -12.503 30.668 -0.547 1.00 16.79 239 MET B N 1
ATOM 697 C CA . MET B 1 48 ? -11.911 31.950 -0.174 1.00 18.07 239 MET B CA 1
ATOM 698 C C . MET B 1 48 ? -11.650 32.749 -1.443 1.00 19.60 239 MET B C 1
ATOM 699 O O . MET B 1 48 ? -10.815 32.358 -2.265 1.00 19.38 239 MET B O 1
ATOM 704 N N . VAL B 1 49 ? -12.371 33.860 -1.606 1.00 20.09 240 VAL B N 1
ATOM 705 C CA . VAL B 1 49 ? -12.131 34.737 -2.749 1.00 21.41 240 VAL B CA 1
ATOM 706 C C . VAL B 1 49 ? -10.803 35.454 -2.587 1.00 23.10 240 VAL B C 1
ATOM 707 O O . VAL B 1 49 ? -10.005 35.545 -3.529 1.00 24.10 240 VAL B O 1
ATOM 711 N N . ARG B 1 50 ? -10.552 35.969 -1.387 1.00 21.97 241 ARG B N 1
ATOM 712 C CA . ARG B 1 50 ? -9.376 36.751 -1.045 1.00 23.68 241 ARG B CA 1
ATOM 713 C C . ARG B 1 50 ? -9.271 36.783 0.472 1.00 21.28 241 ARG B C 1
ATOM 714 O O . ARG B 1 50 ? -10.273 36.586 1.163 1.00 22.63 241 ARG B O 1
ATOM 722 N N . PRO B 1 51 ? -8.083 37.024 1.019 1.00 20.69 242 PRO B N 1
ATOM 723 C CA . PRO B 1 51 ? -7.965 37.183 2.475 1.00 21.85 242 PRO B CA 1
ATOM 724 C C . PRO B 1 51 ? -8.635 38.458 2.976 1.00 21.91 242 PRO B C 1
ATOM 725 O O . PRO B 1 51 ? -8.762 39.449 2.251 1.00 25.09 242 PRO B O 1
ATOM 729 N N . CYS B 1 52 ? -9.060 38.427 4.241 1.00 24.12 243 CYS B N 1
ATOM 730 C CA . CYS B 1 52 ? -9.562 39.622 4.906 1.00 25.88 243 CYS B CA 1
ATOM 731 C C . CYS B 1 52 ? -8.425 40.427 5.517 1.00 31.93 243 CYS B C 1
ATOM 732 O O . CYS B 1 52 ? -7.309 39.940 5.703 1.00 33.82 243 CYS B O 1
ATOM 735 N N . GLU B 1 53 ? -8.755 41.667 5.874 1.00 34.86 244 GLU B N 1
ATOM 736 C CA . GLU B 1 53 ? -7.881 42.571 6.612 1.00 43.48 244 GLU B CA 1
ATOM 737 C C . GLU B 1 53 ? -7.902 42.269 8.108 1.00 50.57 244 GLU B C 1
ATOM 738 O O . GLU B 1 53 ? -7.807 41.111 8.522 1.00 55.83 244 GLU B O 1
#

Nearest PDB structures (foldseek):
  6rk1-assembly1_B  TM=1.006E+00  e=1.388E-08  Rattus norvegicus
  7r85-assembly1_A  TM=8.226E-01  e=2.053E-03  Mus musculus
  4hqn-assembly1_A  TM=7.003E-01  e=7.669E-02  Plasmodium vivax
  2qkd-assembly1_A  TM=4.947E-01  e=7.191E+00  Mus musculus
  6rk1-assembly1_B  TM=1.022E+00  e=4.466E-09  Rattus norvegicus

Foldseek 3Di:
DADWDKDDFADFPDQADKGKTKIWTLPDPVSDIDMDIDIDGNYHDD/DADWDKDDWADFPDQADWGKTKIWTLPDPVSDTDMDIDIDGNYHDD

Radius of gyration: 15.85 Å; Cα contacts (8 Å, |Δi|>4): 197; chains: 2; bounding box: 37×44×33 Å

Sequence (92 aa):
NCIEQTTEWSACSKSCGMMGLSTRVTNRNLQQCEMVKQTRLCMVRRPCENCIEQTTEWSACSKSCGMMGLSTRVTNRNLQCEMVKQTRLCMVRPCE

InterPro domains:
  IPR000867 Insulin-like growth factor-binding protein, IGFBP [PF00219] (29-83)
  IPR000867 Insulin-like growth factor-binding protein, IGFBP [PS51323] (25-99)
  IPR000867 Insulin-like growth factor-binding protein, IGFBP [SM00121] (27-98)
  IPR000884 Thrombospondin type-1 (TSP1) repeat [PS50092] (199-244)
  IPR000884 Thrombospo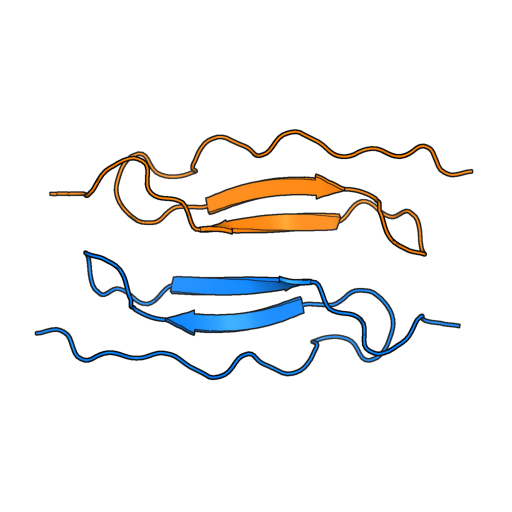ndin type-1 (TSP1) repeat [SM00209] (201-244)
  IPR001007 VWFC domain [PF00093] (104-167)
  IPR001007 VWFC domain [PS01208] (121-167)
  IPR001007 VWFC domain [PS50184] (102-168)
  IPR001007 VWFC domain [SM00214] (104-167)
  IPR006207 Cystine knot, C-terminal [PS01185] (294-331)
  IPR006207 Cystine knot, C-terminal [PS01225] (258-332)
  IPR006207 Cystine knot, C-terminal [SM00041] (263-332)
  IPR006208 Glycoprotein hormone subunit beta [PF00007] (256-341)
  IPR009030 Growth factor receptor cysteine-rich domain superfamily [SSF57184] (27-108)
  IPR012395 IGFBP-related, CNN [PIRSF036495] (5-348)
  IPR017891 Insulin-like growth factor binding protein, N-terminal, Cys-rich conserved site [PS00222] (54-69)
  IPR036383 Thrombospondin type-1 repeat superfamily [G3DSA:2.20.100.10] (187-252)
  IPR036383 Thrombospondin type-1 repeat superfamily [SSF82895] (200-243)
  IPR043973 CCN, TSP1 domain [PF19035] (200-243)
  IPR050941 Cellular Communication Network Factor [PTHR11348] (19-336)

Secondary structure (DSSP, 8-state):
-----BPPPPPPS-SSSEEEEEEEE--STT---EEEEEEEESS---/-----BPPPPPPSSSSSEEEEEEEE--STT---EEEEEEEESS---